Protein AF-A0AAX6BDH7-F1 (afdb_monomer)

Structure (mmCIF, N/CA/C/O backbone):
data_AF-A0AAX6BDH7-F1
#
_entry.id   AF-A0AAX6BDH7-F1
#
loop_
_atom_site.group_PDB
_atom_site.id
_atom_site.type_symbol
_atom_site.label_atom_id
_atom_site.label_alt_id
_atom_site.label_comp_id
_atom_site.label_asym_id
_atom_site.label_entity_id
_atom_site.label_seq_id
_atom_site.pdbx_PDB_ins_code
_atom_site.Cartn_x
_atom_site.Cartn_y
_atom_site.Cartn_z
_atom_site.occupancy
_atom_site.B_iso_or_equiv
_atom_site.auth_seq_id
_atom_site.auth_comp_id
_atom_site.auth_asym_id
_atom_site.auth_atom_id
_atom_site.pdbx_PDB_model_num
ATOM 1 N N . MET A 1 1 ? 6.525 -11.405 16.607 1.00 45.69 1 MET A N 1
ATOM 2 C CA . MET A 1 1 ? 5.546 -10.316 16.817 1.00 45.69 1 MET A CA 1
ATOM 3 C C . MET A 1 1 ? 5.899 -9.160 15.885 1.00 45.69 1 MET A C 1
ATOM 5 O O . MET A 1 1 ? 6.668 -8.299 16.277 1.00 45.69 1 MET A O 1
ATOM 9 N N . ILE A 1 2 ? 5.438 -9.183 14.630 1.00 53.53 2 ILE A N 1
ATOM 10 C CA . ILE A 1 2 ? 5.620 -8.071 13.664 1.00 53.53 2 ILE A CA 1
ATOM 11 C C . ILE A 1 2 ? 4.279 -7.342 13.424 1.00 53.53 2 ILE A C 1
ATOM 13 O O . ILE A 1 2 ? 4.255 -6.188 13.011 1.00 53.53 2 ILE A O 1
ATOM 17 N N . GLU A 1 3 ? 3.151 -7.980 13.753 1.00 56.12 3 GLU A N 1
ATOM 18 C CA . GLU A 1 3 ? 1.821 -7.515 13.344 1.00 56.12 3 GLU A CA 1
ATOM 19 C C . GLU A 1 3 ? 1.293 -6.271 14.076 1.00 56.12 3 GLU A C 1
ATOM 21 O O . GLU A 1 3 ? 0.546 -5.502 13.476 1.00 56.12 3 GLU A O 1
ATOM 26 N N . GLU A 1 4 ? 1.672 -6.023 15.334 1.00 56.91 4 GLU A N 1
ATOM 27 C CA . GLU A 1 4 ? 1.017 -4.981 16.149 1.00 56.91 4 GLU A CA 1
ATOM 28 C C . GLU A 1 4 ? 1.428 -3.536 15.813 1.00 56.91 4 GLU A C 1
ATOM 30 O O . GLU A 1 4 ? 0.828 -2.595 16.330 1.00 56.91 4 GLU A O 1
ATOM 35 N N . ASN A 1 5 ? 2.410 -3.317 14.928 1.00 80.62 5 ASN A N 1
ATOM 36 C CA . ASN A 1 5 ? 2.904 -1.964 14.637 1.00 80.62 5 ASN A CA 1
ATOM 37 C C . ASN A 1 5 ? 2.629 -1.460 13.210 1.00 80.62 5 ASN A C 1
ATOM 39 O O . ASN A 1 5 ? 2.855 -0.284 12.940 1.00 80.62 5 ASN A O 1
ATOM 43 N N . LEU A 1 6 ? 2.110 -2.302 12.309 1.00 91.44 6 LEU A N 1
ATOM 44 C CA . LEU A 1 6 ? 1.918 -1.930 10.898 1.00 91.44 6 LEU A CA 1
ATOM 45 C C . LEU A 1 6 ? 0.879 -0.817 10.720 1.00 91.44 6 LEU A C 1
ATOM 47 O O . 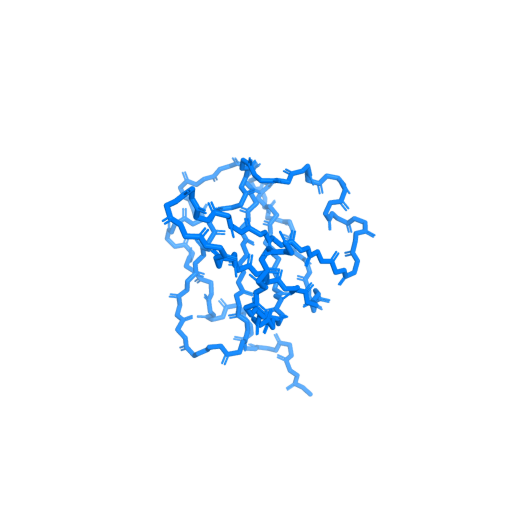LEU A 1 6 ? 1.081 0.122 9.959 1.00 91.44 6 LEU A O 1
ATOM 51 N N . PHE A 1 7 ? -0.210 -0.871 11.485 1.00 92.88 7 PHE A N 1
ATOM 52 C CA . PHE A 1 7 ? -1.295 0.109 11.409 1.00 92.88 7 PHE A CA 1
ATOM 53 C C . PHE A 1 7 ? -0.887 1.528 11.828 1.00 92.88 7 PHE A C 1
ATOM 55 O O . PHE A 1 7 ? -1.584 2.483 11.490 1.00 92.88 7 PHE A O 1
ATOM 62 N N . LYS A 1 8 ? 0.245 1.695 12.528 1.00 94.00 8 LYS A N 1
ATOM 63 C CA . LYS A 1 8 ? 0.783 3.026 12.848 1.00 94.00 8 LYS A CA 1
ATOM 64 C C . LYS A 1 8 ? 1.424 3.711 11.647 1.00 94.00 8 LYS A C 1
ATOM 66 O O . LYS A 1 8 ? 1.623 4.914 11.706 1.00 94.00 8 LYS A O 1
ATOM 71 N N . LEU A 1 9 ? 1.740 2.967 10.588 1.00 94.69 9 LEU A N 1
ATOM 72 C CA . LEU A 1 9 ? 2.296 3.506 9.347 1.00 94.69 9 LEU A CA 1
ATOM 73 C C . LEU A 1 9 ? 1.209 4.023 8.398 1.00 94.69 9 LEU A C 1
ATOM 75 O O . LEU A 1 9 ? 1.531 4.607 7.374 1.00 94.69 9 LEU A O 1
ATOM 79 N N . VAL A 1 10 ? -0.069 3.805 8.709 1.00 95.38 10 VAL A N 1
ATOM 80 C CA . VAL A 1 10 ? -1.183 4.161 7.825 1.00 95.38 10 VAL A CA 1
ATOM 81 C C . VAL A 1 10 ? -1.599 5.610 8.058 1.00 95.38 10 VAL A C 1
ATOM 83 O O . VAL A 1 10 ? -1.900 6.002 9.188 1.00 95.38 10 VAL A O 1
ATOM 86 N N . ASP A 1 11 ? -1.676 6.397 6.985 1.00 96.19 11 ASP A N 1
ATOM 87 C CA . ASP A 1 11 ? -2.325 7.709 7.015 1.00 96.19 11 ASP A CA 1
ATOM 88 C C . ASP A 1 11 ? -3.854 7.544 7.033 1.00 96.19 11 ASP A C 1
ATOM 90 O O . ASP A 1 11 ? -4.549 7.578 6.014 1.00 96.19 11 ASP A O 1
ATOM 94 N N . TRP A 1 12 ? -4.399 7.373 8.236 1.00 95.12 12 TRP A N 1
ATOM 95 C CA . TRP A 1 12 ? -5.839 7.234 8.442 1.00 95.12 12 TRP A CA 1
ATOM 96 C C . TRP A 1 12 ? -6.635 8.470 8.029 1.00 95.12 12 TRP A C 1
ATOM 98 O O . TRP A 1 12 ? -7.805 8.346 7.666 1.00 95.12 12 TRP A O 1
ATOM 108 N N . PHE A 1 13 ? -6.033 9.662 8.067 1.00 94.19 13 PHE A N 1
ATOM 109 C CA . PHE A 1 13 ? -6.721 10.876 7.647 1.00 94.19 13 PHE A CA 1
ATOM 110 C C . PHE A 1 13 ? -6.984 10.839 6.140 1.00 94.19 13 PHE A C 1
ATOM 112 O O . PHE A 1 13 ? -8.114 11.099 5.719 1.00 94.19 13 PHE A O 1
ATOM 119 N N . GLN A 1 14 ? -5.991 10.437 5.341 1.00 92.19 14 GLN A N 1
ATOM 120 C CA . GLN A 1 14 ? -6.157 10.232 3.903 1.00 92.19 14 GLN A CA 1
ATOM 121 C C . GLN A 1 14 ? -7.210 9.154 3.603 1.00 92.19 14 GLN A C 1
ATOM 123 O O . GLN A 1 14 ? -8.154 9.422 2.857 1.00 92.19 14 GLN A O 1
ATOM 128 N N . LEU A 1 15 ? -7.099 7.972 4.220 1.00 93.81 15 LEU A N 1
ATOM 129 C CA . LEU A 1 15 ? -8.018 6.850 3.969 1.00 93.81 15 LEU A CA 1
ATOM 130 C C . LEU A 1 15 ? -9.456 7.149 4.398 1.00 93.81 15 LEU A C 1
ATOM 132 O O . LEU A 1 15 ? -10.409 6.763 3.727 1.00 93.81 15 LEU A O 1
ATOM 136 N N . SER A 1 16 ? -9.644 7.895 5.489 1.00 94.25 16 SER A N 1
ATOM 137 C CA . SER A 1 16 ? -10.986 8.265 5.953 1.00 94.25 16 SER A CA 1
ATOM 138 C C . SER A 1 16 ? -11.769 9.088 4.924 1.00 94.25 16 SER A C 1
ATOM 140 O O . SER A 1 16 ? -13.000 9.140 4.989 1.00 94.25 16 SER A O 1
ATOM 142 N N . ARG A 1 17 ? -11.079 9.715 3.965 1.00 94.50 17 ARG A N 1
ATOM 143 C CA . ARG A 1 17 ? -11.657 10.562 2.916 1.00 94.50 17 ARG A CA 1
ATOM 144 C C . ARG A 1 17 ? -11.812 9.844 1.576 1.00 94.50 17 ARG A C 1
ATOM 146 O O . ARG A 1 17 ? -12.281 10.471 0.629 1.00 94.50 17 ARG A O 1
ATOM 153 N N . SER A 1 18 ? -11.446 8.568 1.493 1.00 94.56 18 SER A N 1
ATOM 154 C CA . SER A 1 18 ? -11.571 7.751 0.290 1.00 94.56 18 SER A CA 1
ATOM 155 C C . SER A 1 18 ? -12.559 6.600 0.473 1.00 94.56 18 SER A C 1
ATOM 157 O O . SER A 1 18 ? -12.981 6.261 1.582 1.00 94.56 18 SER A O 1
ATOM 159 N N . SER A 1 19 ? -12.971 6.023 -0.652 1.00 95.94 19 SER A N 1
ATOM 160 C CA . SER A 1 19 ? -13.821 4.838 -0.709 1.00 95.94 19 SER A CA 1
ATOM 161 C C . SER A 1 19 ? -13.419 3.998 -1.907 1.00 95.94 19 SER A C 1
ATOM 163 O O . SER A 1 19 ? -13.153 4.552 -2.976 1.00 95.94 19 SER A O 1
ATOM 165 N N . ASN A 1 20 ? -13.447 2.678 -1.755 1.00 95.75 20 ASN A N 1
ATOM 166 C CA . ASN A 1 20 ? -13.102 1.722 -2.801 1.00 95.75 20 ASN A CA 1
ATOM 167 C C . ASN A 1 20 ? -11.699 1.880 -3.427 1.00 95.75 20 ASN A C 1
ATOM 169 O O . ASN A 1 20 ? -11.469 1.303 -4.490 1.00 95.75 20 ASN A O 1
ATOM 173 N N . GLY A 1 21 ? -10.758 2.570 -2.780 1.00 96.50 21 GLY A N 1
ATOM 174 C CA . GLY A 1 21 ? -9.392 2.739 -3.280 1.00 96.50 21 GLY A CA 1
ATOM 175 C C . GLY A 1 21 ? -8.477 1.535 -3.035 1.00 96.50 21 GLY A C 1
ATOM 176 O O . GLY A 1 21 ? -8.861 0.553 -2.394 1.00 96.50 21 GLY A O 1
ATOM 177 N N . ILE A 1 22 ? -7.250 1.631 -3.543 1.00 98.06 22 ILE A N 1
ATOM 178 C CA . ILE A 1 22 ? -6.134 0.727 -3.252 1.00 98.06 22 ILE A CA 1
ATOM 179 C C . ILE A 1 22 ? -4.994 1.578 -2.700 1.00 98.06 22 ILE A C 1
ATOM 181 O O . ILE A 1 22 ? -4.525 2.492 -3.376 1.00 98.06 22 ILE A O 1
ATOM 185 N N . TYR A 1 23 ? -4.536 1.268 -1.491 1.00 97.81 23 TYR A N 1
ATOM 186 C CA . TYR A 1 23 ? -3.475 1.999 -0.810 1.00 97.81 23 TYR A CA 1
ATOM 187 C C . TYR A 1 23 ? -2.353 1.055 -0.408 1.00 97.81 23 TYR A C 1
ATOM 189 O O . TYR A 1 23 ? -2.585 0.065 0.283 1.00 97.81 23 TYR A O 1
ATOM 197 N N . VAL A 1 24 ? -1.131 1.378 -0.825 1.00 97.56 24 VAL A N 1
ATOM 198 C CA . VAL A 1 24 ? 0.070 0.614 -0.478 1.00 97.56 24 VAL A CA 1
ATOM 199 C C . VAL A 1 24 ? 0.823 1.322 0.644 1.00 97.56 24 VAL A C 1
ATOM 201 O O . VAL A 1 24 ? 1.114 2.521 0.569 1.00 97.56 24 VAL A O 1
ATOM 204 N N . ILE A 1 25 ? 1.142 0.552 1.679 1.00 97.56 25 ILE A N 1
ATOM 205 C CA . ILE A 1 25 ? 1.939 0.932 2.838 1.00 97.56 25 ILE A CA 1
ATOM 206 C C . ILE A 1 25 ? 3.262 0.182 2.732 1.00 97.56 25 ILE A C 1
ATOM 208 O O . ILE A 1 25 ? 3.303 -1.038 2.901 1.00 97.56 25 ILE A O 1
ATOM 212 N N . ASP A 1 26 ? 4.344 0.899 2.451 1.00 96.25 26 ASP A N 1
ATOM 213 C CA . ASP A 1 26 ? 5.683 0.333 2.583 1.00 96.25 26 ASP A CA 1
ATOM 214 C C . ASP A 1 26 ? 6.017 0.192 4.079 1.00 96.25 26 ASP A C 1
ATOM 216 O O . ASP A 1 26 ? 5.913 1.151 4.846 1.00 96.25 26 ASP A O 1
ATOM 220 N N . ILE A 1 27 ? 6.349 -1.034 4.492 1.00 95.62 27 ILE A N 1
ATOM 221 C CA . ILE A 1 27 ? 6.617 -1.396 5.893 1.00 95.62 27 ILE A CA 1
ATOM 222 C C . ILE A 1 27 ? 8.098 -1.324 6.279 1.00 95.62 27 ILE A C 1
ATOM 224 O O . ILE A 1 27 ? 8.455 -1.622 7.417 1.00 95.62 27 ILE A O 1
ATOM 228 N N . THR A 1 28 ? 8.968 -1.005 5.324 1.00 94.31 28 THR A N 1
ATOM 229 C CA . THR A 1 28 ? 10.414 -0.849 5.532 1.00 94.31 28 THR A CA 1
ATOM 230 C C . THR A 1 28 ? 10.774 0.560 6.004 1.00 94.31 28 THR A C 1
ATOM 232 O O . THR A 1 28 ? 11.865 0.785 6.526 1.00 94.31 28 THR A O 1
ATOM 235 N N . THR A 1 29 ? 9.835 1.499 5.885 1.00 90.44 29 THR A N 1
ATOM 236 C CA . THR A 1 29 ? 9.928 2.854 6.426 1.00 90.44 29 THR A CA 1
ATOM 237 C C . THR A 1 29 ? 9.315 2.965 7.827 1.00 90.44 29 THR A C 1
ATOM 239 O O . THR A 1 29 ? 8.491 2.156 8.245 1.00 90.44 29 THR A O 1
ATOM 242 N N . ASN A 1 30 ? 9.699 4.019 8.550 1.00 89.44 30 ASN A N 1
ATOM 243 C CA . ASN A 1 30 ? 9.147 4.386 9.858 1.00 89.44 30 ASN A CA 1
ATOM 244 C C . ASN A 1 30 ? 8.174 5.577 9.777 1.00 89.44 30 ASN A C 1
ATOM 246 O O . ASN A 1 30 ? 7.863 6.198 10.795 1.00 89.44 30 ASN A O 1
ATOM 250 N N . HIS A 1 31 ? 7.731 5.938 8.571 1.00 92.62 31 HIS A N 1
ATOM 251 C CA . HIS A 1 31 ? 6.870 7.092 8.333 1.00 92.62 31 HIS A CA 1
ATOM 252 C C . HIS A 1 31 ? 5.416 6.683 8.095 1.00 92.62 31 HIS A C 1
ATOM 254 O O . HIS A 1 31 ? 5.133 5.666 7.467 1.00 92.62 31 HIS A O 1
ATOM 260 N N . VAL A 1 32 ? 4.500 7.524 8.580 1.00 95.31 32 VAL A N 1
ATOM 261 C CA . VAL A 1 32 ? 3.076 7.449 8.243 1.00 95.31 32 VAL A CA 1
ATOM 262 C C . VAL A 1 32 ? 2.906 7.814 6.771 1.00 95.31 32 VAL A C 1
ATOM 264 O O . VAL A 1 32 ? 3.376 8.868 6.345 1.00 95.31 32 VAL A O 1
ATOM 267 N N . GLN A 1 33 ? 2.250 6.953 6.000 1.00 95.12 33 GLN A N 1
ATOM 268 C CA . GLN A 1 33 ? 2.032 7.129 4.569 1.00 95.12 33 GLN A CA 1
ATOM 269 C C . GLN A 1 33 ? 0.843 6.304 4.075 1.00 95.12 33 GLN A C 1
ATOM 271 O O . GLN A 1 33 ? 0.431 5.335 4.709 1.00 95.12 33 GLN A O 1
ATOM 276 N N . SER A 1 34 ? 0.300 6.650 2.909 1.00 95.81 34 SER A N 1
ATOM 277 C CA . SER A 1 34 ? -0.649 5.814 2.167 1.00 95.81 34 SER A CA 1
ATOM 278 C C . SER A 1 34 ? -0.597 6.148 0.680 1.00 95.81 34 SER A C 1
ATOM 280 O O . SER A 1 34 ? -1.188 7.117 0.207 1.00 95.81 34 SER A O 1
ATOM 282 N N . SER A 1 35 ? 0.144 5.344 -0.078 1.00 95.62 35 SER A N 1
ATOM 283 C CA . SER A 1 35 ? 0.340 5.600 -1.505 1.00 95.62 35 SER A CA 1
ATOM 284 C C . SER A 1 35 ? -0.857 5.102 -2.305 1.00 95.62 35 SER A C 1
ATOM 286 O O . SER A 1 35 ? -1.172 3.915 -2.256 1.00 95.62 35 SER A O 1
ATOM 288 N N . ASP A 1 36 ? -1.513 5.994 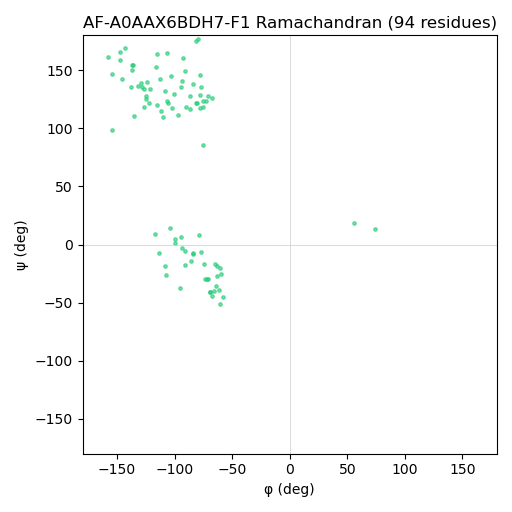-3.046 1.00 96.12 36 ASP A N 1
ATOM 289 C CA . ASP A 1 36 ? -2.688 5.652 -3.853 1.00 96.12 36 ASP A CA 1
ATOM 290 C C . ASP A 1 36 ? -2.291 4.898 -5.129 1.00 96.12 36 ASP A C 1
ATOM 292 O O . ASP A 1 36 ? -1.545 5.392 -5.981 1.00 96.12 36 ASP A O 1
ATOM 296 N N . PHE A 1 37 ? -2.780 3.667 -5.231 1.00 96.19 37 PHE A N 1
ATOM 297 C CA . PHE A 1 37 ? -2.527 2.717 -6.308 1.00 96.19 37 PHE A CA 1
ATOM 298 C C . PHE A 1 37 ? -3.812 2.364 -7.076 1.00 96.19 37 PHE A C 1
ATOM 300 O O . PHE A 1 37 ? -3.793 1.491 -7.944 1.00 96.19 37 PHE A O 1
ATOM 307 N N . SER A 1 38 ? -4.917 3.068 -6.818 1.00 94.31 38 SER A N 1
ATOM 308 C CA . SER A 1 38 ? -6.257 2.750 -7.339 1.00 94.31 38 SER A CA 1
ATOM 309 C C . SER A 1 38 ? -6.345 2.749 -8.868 1.00 94.31 38 SER A C 1
ATOM 311 O O . SER A 1 38 ? -7.186 2.065 -9.438 1.00 94.31 38 SER A O 1
ATOM 313 N N . HIS A 1 39 ? -5.472 3.496 -9.548 1.00 93.88 39 HIS A N 1
ATOM 314 C CA . HIS A 1 39 ? -5.415 3.565 -11.014 1.00 93.88 39 HIS A CA 1
ATOM 315 C C . HIS A 1 39 ? -4.320 2.691 -11.637 1.00 93.88 39 HIS A C 1
ATOM 317 O O . HIS A 1 39 ? -4.082 2.769 -12.840 1.00 93.88 39 HIS A O 1
ATOM 323 N N . ARG A 1 40 ? -3.619 1.895 -10.825 1.00 91.81 40 ARG A N 1
ATOM 324 C CA . ARG A 1 40 ? -2.509 1.044 -11.275 1.00 91.81 40 ARG A CA 1
ATOM 325 C C . ARG A 1 40 ? -2.870 -0.435 -11.297 1.00 91.81 40 ARG A C 1
ATOM 327 O O . ARG A 1 40 ? -2.267 -1.178 -12.062 1.00 91.81 40 ARG A O 1
ATOM 334 N N . PHE A 1 41 ? -3.828 -0.852 -10.473 1.00 93.94 41 PHE A N 1
ATOM 335 C CA . PHE A 1 41 ? -4.149 -2.259 -10.268 1.00 93.94 41 PHE A CA 1
ATOM 336 C C . PHE A 1 41 ? -5.651 -2.503 -10.232 1.00 93.94 41 PHE A C 1
ATOM 338 O O . PHE A 1 41 ? -6.424 -1.662 -9.776 1.00 93.94 41 PHE A O 1
ATOM 345 N N . ASP A 1 42 ? -6.035 -3.700 -10.668 1.00 94.12 42 ASP A N 1
ATOM 346 C CA . ASP A 1 42 ? -7.337 -4.269 -10.353 1.00 94.12 42 ASP A CA 1
ATOM 347 C C . ASP A 1 42 ? -7.337 -4.799 -8.911 1.00 94.12 42 ASP A C 1
ATOM 349 O O . ASP A 1 42 ? -6.378 -5.438 -8.464 1.00 94.12 42 ASP A O 1
ATOM 353 N N . LYS A 1 43 ? -8.409 -4.512 -8.166 1.00 94.69 43 LYS A N 1
ATOM 354 C CA . LYS A 1 43 ? -8.488 -4.842 -6.738 1.00 94.69 43 LYS A CA 1
ATOM 355 C C . LYS A 1 43 ? -8.574 -6.347 -6.497 1.00 94.69 43 LYS A C 1
ATOM 357 O O . LYS A 1 43 ? -7.919 -6.836 -5.581 1.00 94.69 43 LYS A O 1
ATOM 362 N N . GLU A 1 44 ? -9.348 -7.069 -7.303 1.00 94.38 44 GLU A N 1
ATOM 363 C CA . GLU A 1 44 ? -9.537 -8.516 -7.147 1.00 94.38 44 GLU A CA 1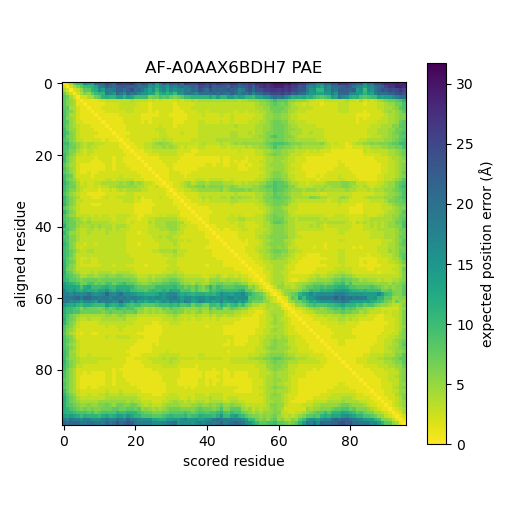
ATOM 364 C C . GLU A 1 44 ? -8.250 -9.270 -7.487 1.00 94.38 44 GLU A C 1
ATOM 366 O O . GLU A 1 44 ? -7.834 -10.165 -6.749 1.00 94.38 44 GLU A O 1
ATOM 371 N N . ALA A 1 45 ? -7.554 -8.841 -8.544 1.00 93.50 45 ALA A N 1
ATOM 372 C CA . ALA A 1 45 ? -6.232 -9.366 -8.868 1.00 93.50 45 ALA A CA 1
ATOM 373 C C . ALA A 1 45 ? -5.244 -9.169 -7.704 1.00 93.50 45 ALA A C 1
ATOM 375 O O . ALA A 1 45 ? -4.541 -10.103 -7.320 1.00 93.50 45 ALA A O 1
ATOM 376 N N . LEU A 1 46 ? -5.223 -7.976 -7.097 1.00 95.38 46 LEU A N 1
ATOM 377 C CA . LEU A 1 46 ? -4.309 -7.674 -5.994 1.00 95.38 46 LEU A CA 1
ATOM 378 C C . LEU A 1 46 ? -4.689 -8.388 -4.684 1.00 95.38 46 LEU A C 1
ATOM 380 O O . LEU A 1 46 ? -3.811 -8.733 -3.894 1.00 95.38 46 LEU A O 1
ATOM 384 N N . LEU A 1 47 ? -5.978 -8.662 -4.452 1.00 95.44 47 LEU A N 1
ATOM 385 C CA . LEU A 1 47 ? -6.439 -9.483 -3.326 1.00 95.44 47 LEU A CA 1
ATOM 386 C C . LEU A 1 47 ? -5.876 -10.909 -3.396 1.00 95.44 47 LEU A C 1
ATOM 388 O O . LEU A 1 47 ? -5.473 -11.450 -2.362 1.00 95.44 47 LEU A O 1
ATOM 392 N N . GLY A 1 48 ? -5.792 -11.485 -4.597 1.00 95.62 48 GLY A N 1
ATOM 393 C CA . GLY A 1 48 ? -5.269 -12.834 -4.835 1.00 95.62 48 GLY A CA 1
ATOM 394 C C . GLY A 1 48 ? -3.746 -12.947 -4.971 1.00 95.62 48 GLY A C 1
ATOM 395 O O . GLY A 1 48 ? -3.240 -14.062 -5.023 1.00 95.62 48 GLY A O 1
ATOM 396 N N . ALA A 1 49 ? -3.015 -11.834 -5.035 1.00 96.81 49 ALA A N 1
ATOM 397 C CA . ALA A 1 49 ? -1.577 -11.832 -5.303 1.00 96.81 49 ALA A CA 1
ATOM 398 C C . ALA A 1 49 ? -0.734 -11.833 -4.019 1.00 96.81 49 ALA A C 1
ATOM 400 O O . ALA A 1 49 ? -1.061 -11.119 -3.076 1.00 96.81 49 ALA A O 1
ATOM 401 N N . ASP A 1 50 ? 0.376 -12.565 -3.982 1.00 98.12 50 ASP A N 1
ATOM 402 C CA . ASP A 1 50 ? 1.341 -12.496 -2.867 1.00 98.12 50 ASP A CA 1
ATOM 403 C C . ASP A 1 50 ? 2.438 -11.447 -3.106 1.00 98.12 50 ASP A C 1
ATOM 405 O O . ASP A 1 50 ? 3.087 -10.974 -2.176 1.00 98.12 50 ASP A O 1
ATOM 409 N N . GLU A 1 51 ? 2.599 -11.022 -4.355 1.00 97.88 51 GLU A N 1
ATOM 410 C CA . GLU A 1 51 ? 3.543 -9.998 -4.778 1.00 97.88 51 GLU A CA 1
ATOM 411 C C . GLU A 1 51 ? 2.980 -9.196 -5.954 1.00 97.88 51 GLU A C 1
ATOM 413 O O . GLU A 1 51 ? 2.090 -9.651 -6.675 1.00 97.88 51 GLU A O 1
ATOM 418 N N . PHE A 1 52 ? 3.499 -7.990 -6.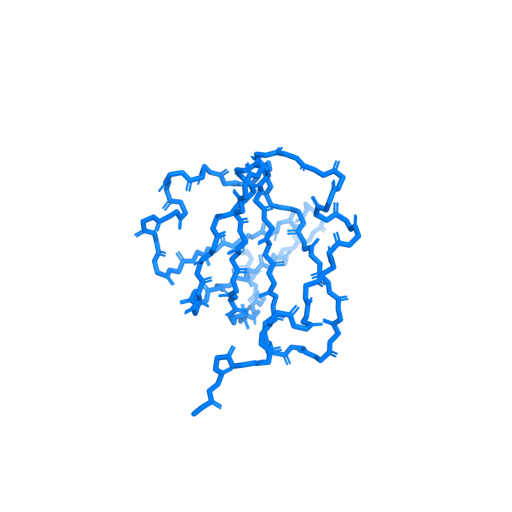165 1.00 97.00 52 PHE A N 1
ATOM 419 C CA . PHE A 1 52 ? 3.212 -7.211 -7.366 1.00 97.00 52 PHE A CA 1
ATOM 420 C C . PHE A 1 52 ? 4.407 -6.357 -7.767 1.00 97.00 52 PHE A C 1
ATOM 422 O O . PHE A 1 52 ? 5.345 -6.145 -7.000 1.00 97.00 52 PHE A O 1
ATOM 429 N N . VAL A 1 53 ? 4.364 -5.845 -8.993 1.00 95.56 53 VAL A N 1
ATOM 430 C CA . VAL A 1 53 ? 5.447 -5.049 -9.561 1.00 95.56 53 VAL A CA 1
ATOM 431 C C . VAL A 1 53 ? 4.887 -3.759 -10.132 1.00 95.56 53 VAL A C 1
ATOM 433 O O . VAL A 1 53 ? 3.848 -3.750 -10.790 1.00 95.56 53 VAL A O 1
ATOM 436 N N . THR A 1 54 ? 5.602 -2.662 -9.912 1.00 93.62 54 THR A N 1
ATOM 437 C CA . THR A 1 54 ? 5.413 -1.424 -10.667 1.00 93.62 54 THR A CA 1
ATOM 438 C C . THR A 1 54 ? 6.665 -1.110 -11.452 1.00 93.62 54 THR A C 1
ATOM 440 O O . THR A 1 54 ? 7.771 -1.475 -11.058 1.00 93.62 54 THR A O 1
ATOM 443 N N . TYR A 1 55 ? 6.495 -0.399 -12.554 1.00 90.94 55 TYR A N 1
ATOM 444 C CA . TYR A 1 55 ? 7.613 0.113 -13.315 1.00 90.94 55 TYR A CA 1
ATOM 445 C C . TYR A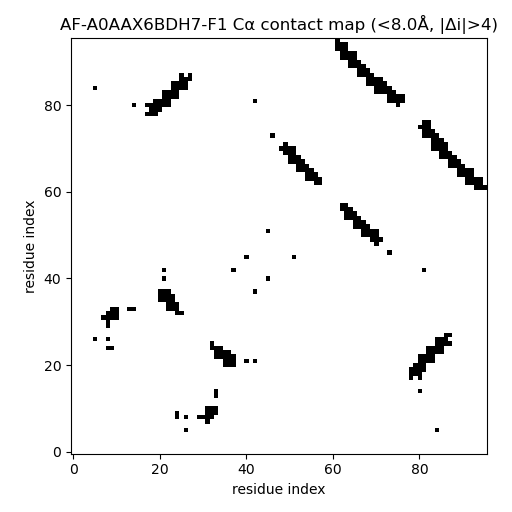 1 55 ? 7.347 1.556 -13.720 1.00 90.94 55 TYR A C 1
ATOM 447 O O . TYR A 1 55 ? 6.199 1.995 -13.837 1.00 90.94 55 TYR A O 1
ATOM 455 N N . SER A 1 56 ? 8.4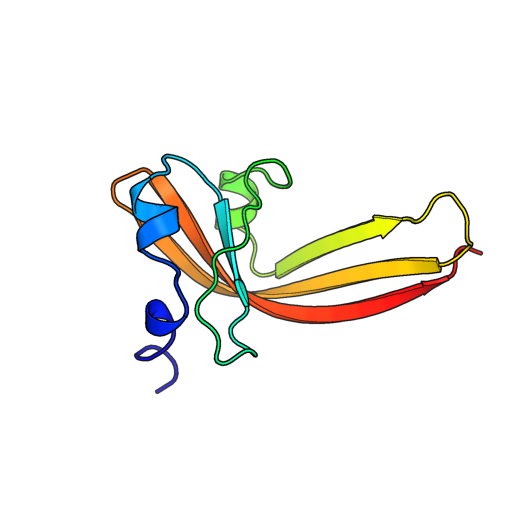21 2.298 -13.942 1.00 87.12 56 SER A N 1
ATOM 456 C CA . SER A 1 56 ? 8.368 3.578 -14.626 1.00 87.12 56 SER A CA 1
ATOM 457 C C . SER A 1 56 ? 9.452 3.609 -15.688 1.00 87.12 56 SER A C 1
ATOM 459 O O . SER A 1 56 ? 10.573 3.148 -15.480 1.00 87.12 56 SER A O 1
ATOM 461 N N . ILE A 1 57 ? 9.092 4.112 -16.860 1.00 82.38 57 ILE A N 1
ATOM 462 C CA . ILE A 1 57 ? 10.012 4.247 -17.976 1.00 82.38 57 ILE A CA 1
ATOM 463 C C . ILE A 1 57 ? 10.167 5.735 -18.233 1.00 82.38 57 ILE A C 1
ATOM 465 O O . ILE A 1 57 ? 9.194 6.417 -18.547 1.00 82.38 57 ILE A O 1
ATOM 469 N N . HIS A 1 58 ? 11.392 6.236 -18.133 1.00 77.62 58 HIS A N 1
ATOM 470 C CA . HIS A 1 58 ? 11.689 7.579 -18.597 1.00 77.62 58 HIS A CA 1
ATOM 471 C C . HIS A 1 58 ? 11.810 7.564 -20.128 1.00 77.62 58 HIS A C 1
ATOM 473 O O . HIS A 1 58 ? 12.517 6.741 -20.714 1.00 77.62 58 HIS A O 1
ATOM 479 N N . GLU A 1 59 ? 11.086 8.461 -20.797 1.00 75.56 59 GLU A N 1
ATOM 480 C CA . GLU A 1 59 ? 11.120 8.576 -22.263 1.00 75.56 59 GLU A CA 1
ATOM 481 C C . GLU A 1 59 ? 12.445 9.168 -22.764 1.00 75.56 59 GLU A C 1
ATOM 483 O O . GLU A 1 59 ? 12.909 8.834 -23.849 1.00 75.56 59 GLU A O 1
ATOM 488 N N . MET A 1 60 ? 13.077 10.016 -21.947 1.00 76.94 60 MET A N 1
ATOM 489 C CA . MET A 1 60 ? 14.247 10.819 -22.325 1.00 76.94 60 MET A CA 1
ATOM 490 C C . MET A 1 60 ? 15.599 10.146 -22.039 1.00 76.94 60 MET A C 1
ATOM 492 O O . MET A 1 60 ? 16.637 10.697 -22.398 1.00 76.94 60 MET A O 1
ATOM 496 N N . ASN A 1 61 ? 15.626 8.981 -21.382 1.00 74.50 61 ASN A N 1
ATOM 497 C CA . ASN A 1 61 ? 16.855 8.217 -21.166 1.00 74.50 61 ASN A CA 1
ATOM 498 C C . ASN A 1 61 ? 16.599 6.698 -21.265 1.00 74.50 61 ASN A C 1
ATOM 500 O O . ASN A 1 61 ? 15.460 6.228 -21.344 1.00 74.50 61 ASN A O 1
ATOM 504 N N . ARG A 1 62 ? 17.680 5.912 -21.313 1.00 78.56 62 ARG A N 1
ATOM 505 C CA . ARG A 1 62 ? 17.604 4.442 -21.373 1.00 78.56 62 ARG A CA 1
ATOM 506 C C . ARG A 1 62 ? 17.326 3.809 -20.006 1.00 78.56 62 ARG A C 1
ATOM 508 O O . ARG A 1 62 ? 17.373 2.595 -19.903 1.00 78.56 62 ARG A O 1
ATOM 515 N N . ILE A 1 63 ? 17.030 4.597 -18.971 1.00 81.62 63 ILE A N 1
ATOM 516 C CA . ILE A 1 63 ? 16.905 4.114 -17.595 1.00 81.62 63 ILE A CA 1
ATOM 517 C C . ILE A 1 63 ? 15.424 4.066 -17.213 1.00 81.62 63 ILE A C 1
ATOM 519 O O . ILE A 1 63 ? 14.704 5.063 -17.266 1.00 81.62 63 ILE A O 1
ATOM 523 N N . GLY A 1 64 ? 14.960 2.886 -16.830 1.00 87.31 64 GLY A N 1
ATOM 524 C CA . GLY A 1 64 ? 13.694 2.672 -16.145 1.00 87.31 64 GLY A CA 1
ATOM 525 C C . GLY A 1 64 ? 13.916 2.344 -14.673 1.00 87.31 64 GLY A C 1
ATOM 526 O O . GLY A 1 64 ? 15.016 1.989 -14.244 1.00 87.31 64 GLY A O 1
ATOM 527 N N . SER A 1 65 ? 12.844 2.436 -13.898 1.00 89.75 65 SER A N 1
ATOM 528 C CA . SER A 1 65 ? 12.784 1.857 -12.564 1.00 89.75 65 SER A CA 1
ATOM 529 C C . SER A 1 65 ? 11.787 0.716 -12.521 1.00 89.75 65 SER A C 1
ATOM 531 O O . SER A 1 65 ? 10.718 0.775 -13.132 1.00 89.75 65 SER A O 1
ATOM 533 N N . LEU A 1 66 ? 12.143 -0.309 -11.763 1.00 92.81 66 LEU A N 1
ATOM 534 C CA . LEU A 1 66 ? 11.292 -1.424 -11.406 1.00 92.81 66 LEU A CA 1
ATOM 535 C C . LEU A 1 66 ? 11.218 -1.466 -9.882 1.00 92.81 66 LEU A C 1
ATOM 537 O O . LEU A 1 66 ? 12.233 -1.342 -9.198 1.00 92.81 66 LEU A O 1
ATOM 541 N N . SER A 1 67 ? 10.020 -1.622 -9.344 1.00 94.62 67 SER A N 1
ATOM 542 C CA . SER A 1 67 ? 9.824 -1.859 -7.919 1.00 94.62 67 SER A CA 1
ATOM 543 C C . SER A 1 67 ? 8.979 -3.103 -7.746 1.00 94.62 67 SER A C 1
ATOM 545 O O . SER A 1 67 ? 7.847 -3.144 -8.232 1.00 94.62 67 SER A O 1
ATOM 547 N N . THR A 1 68 ? 9.541 -4.110 -7.093 1.00 96.88 68 THR A N 1
ATOM 548 C CA . THR A 1 68 ? 8.828 -5.313 -6.665 1.00 96.88 68 THR A CA 1
ATOM 549 C C . THR A 1 68 ? 8.303 -5.082 -5.252 1.00 96.88 68 THR A C 1
ATOM 551 O O . THR A 1 68 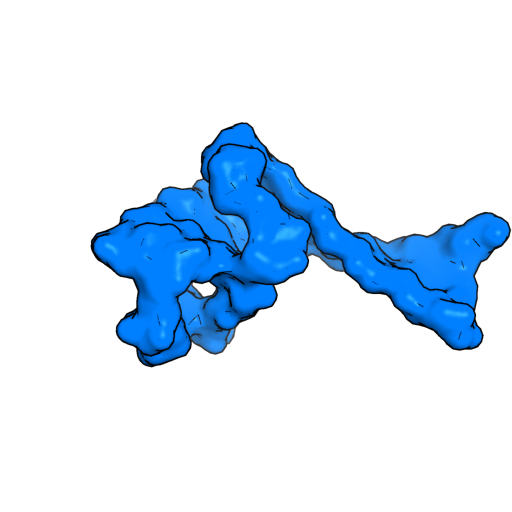? 8.870 -4.303 -4.488 1.00 96.88 68 THR A O 1
ATOM 554 N N . TYR A 1 69 ? 7.180 -5.702 -4.917 1.00 97.75 69 TYR A N 1
ATOM 555 C CA . TYR A 1 69 ? 6.521 -5.543 -3.628 1.00 97.75 69 TYR A CA 1
ATOM 556 C C . TYR A 1 69 ? 6.095 -6.915 -3.117 1.00 97.75 69 TYR A C 1
ATOM 558 O O . TYR A 1 69 ? 5.159 -7.504 -3.653 1.00 97.75 69 TYR A O 1
ATOM 566 N N . GLU A 1 70 ? 6.749 -7.400 -2.063 1.00 98.00 70 GLU A N 1
ATOM 567 C CA . GLU A 1 70 ? 6.316 -8.587 -1.313 1.00 98.00 70 GLU A CA 1
ATOM 568 C C . GLU A 1 70 ? 5.153 -8.184 -0.397 1.00 98.00 70 GLU A C 1
ATOM 570 O O . GLU A 1 70 ? 5.329 -7.335 0.485 1.00 98.00 70 GLU A O 1
ATOM 575 N N . ILE A 1 71 ? 3.961 -8.761 -0.582 1.00 97.50 71 ILE A N 1
ATOM 576 C CA . ILE A 1 71 ? 2.801 -8.433 0.250 1.00 97.50 71 ILE A CA 1
ATOM 577 C C . ILE A 1 71 ? 2.880 -9.195 1.569 1.00 97.50 71 ILE A C 1
ATOM 579 O O . ILE A 1 71 ? 2.865 -10.419 1.622 1.00 97.50 71 ILE A O 1
ATOM 583 N N . VAL A 1 72 ? 2.880 -8.443 2.664 1.00 96.38 72 VAL A N 1
ATOM 584 C CA . VAL A 1 72 ? 2.917 -8.986 4.025 1.00 96.38 72 VAL A CA 1
ATOM 585 C C . VAL A 1 72 ? 1.519 -9.105 4.615 1.00 96.38 72 VAL A C 1
ATOM 587 O O . VAL A 1 72 ? 1.231 -10.046 5.353 1.00 96.38 72 VAL A O 1
ATOM 590 N N . LYS A 1 73 ? 0.638 -8.141 4.329 1.00 95.69 73 LYS A N 1
ATOM 591 C CA . LYS A 1 73 ? -0.732 -8.137 4.851 1.00 95.69 73 LYS A CA 1
ATOM 592 C C . LYS A 1 73 ? -1.667 -7.357 3.942 1.00 95.69 73 LYS A C 1
ATOM 594 O O . LYS A 1 73 ? -1.286 -6.339 3.372 1.00 95.69 73 LYS A O 1
ATOM 599 N N . LYS A 1 74 ? -2.919 -7.803 3.877 1.00 96.56 74 LYS A N 1
ATOM 600 C CA . LYS A 1 74 ? -4.019 -7.103 3.211 1.00 96.56 74 LYS A CA 1
ATOM 601 C C . LYS A 1 74 ? -5.145 -6.884 4.208 1.00 96.56 74 LYS A C 1
ATOM 603 O O . LYS A 1 74 ? -5.433 -7.764 5.019 1.00 96.56 74 LYS A O 1
ATOM 608 N N . VAL A 1 75 ? -5.771 -5.719 4.152 1.00 96.06 75 VAL A N 1
ATOM 609 C CA . VAL A 1 75 ? -6.960 -5.385 4.941 1.00 96.06 75 VAL A CA 1
ATOM 610 C C . VAL A 1 75 ? -7.927 -4.646 4.034 1.00 96.06 75 VAL A C 1
ATOM 612 O O . VAL A 1 75 ? -7.511 -3.756 3.300 1.00 96.06 75 VAL A O 1
ATOM 615 N N . VAL A 1 76 ? -9.206 -5.002 4.086 1.00 96.81 76 VAL A N 1
ATOM 616 C CA . VAL A 1 76 ? -10.269 -4.221 3.451 1.00 96.81 76 VAL A CA 1
ATOM 617 C C . VAL A 1 76 ? -11.042 -3.518 4.557 1.00 96.81 76 VAL A C 1
ATOM 619 O O . VAL A 1 76 ? -11.492 -4.177 5.496 1.00 96.81 76 VAL A O 1
ATOM 622 N N . ASP A 1 77 ? -11.135 -2.192 4.486 1.00 94.75 77 ASP A N 1
ATOM 623 C CA . ASP A 1 77 ? -11.899 -1.412 5.460 1.00 94.75 77 ASP A CA 1
ATOM 624 C C . ASP A 1 77 ? -13.407 -1.408 5.146 1.00 94.75 77 ASP A C 1
ATOM 626 O O . ASP A 1 77 ? -13.870 -1.908 4.119 1.00 94.75 77 ASP A O 1
ATOM 630 N N . GLU A 1 78 ? -14.196 -0.812 6.038 1.00 95.38 78 GLU A N 1
ATOM 631 C CA . GLU A 1 78 ? -15.653 -0.689 5.888 1.00 95.38 78 GLU A CA 1
ATOM 632 C C . GLU A 1 78 ? -16.095 0.147 4.671 1.00 95.38 78 GLU A C 1
ATOM 634 O O . GLU A 1 78 ? -17.239 0.038 4.231 1.00 95.38 78 GLU A O 1
ATOM 639 N N . LYS A 1 79 ? -15.201 0.968 4.106 1.00 96.25 79 LYS A N 1
ATOM 640 C CA . LYS A 1 79 ? -15.438 1.780 2.901 1.00 96.25 79 LYS A CA 1
ATOM 641 C C . LYS A 1 79 ? -14.966 1.075 1.628 1.00 96.25 79 LYS A C 1
ATOM 643 O O . LYS A 1 79 ? -14.979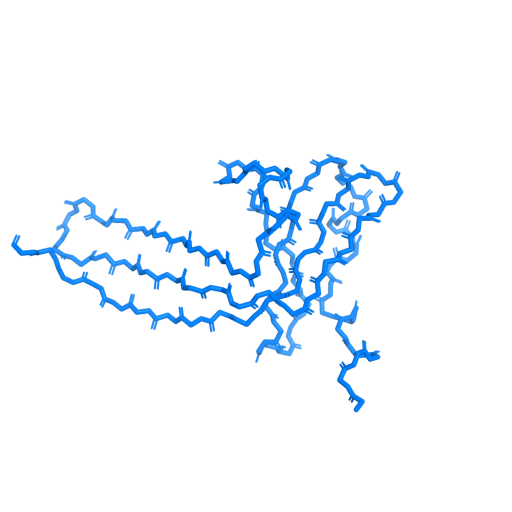 1.679 0.550 1.00 96.25 79 LYS A O 1
ATOM 648 N N . GLY A 1 80 ? -14.538 -0.182 1.743 1.00 96.38 80 GLY A N 1
ATOM 649 C CA . GLY A 1 80 ? -14.042 -0.996 0.643 1.00 96.38 80 GLY A CA 1
ATOM 650 C C . GLY A 1 80 ? -12.642 -0.606 0.167 1.00 96.38 80 GLY A C 1
ATOM 651 O O . GLY A 1 80 ? -12.240 -1.031 -0.920 1.00 96.38 80 GLY A O 1
ATOM 652 N N . ASN A 1 81 ? -11.894 0.207 0.915 1.00 97.44 81 ASN A N 1
ATOM 653 C CA . ASN A 1 81 ? -10.502 0.494 0.589 1.00 97.44 81 ASN A CA 1
ATOM 654 C C . ASN A 1 81 ? -9.653 -0.749 0.866 1.00 97.44 81 ASN A C 1
ATOM 656 O O . ASN A 1 81 ? -9.687 -1.296 1.967 1.00 97.44 81 ASN A O 1
ATOM 660 N N . LEU A 1 82 ? -8.873 -1.175 -0.126 1.00 97.88 82 LEU A N 1
ATOM 661 C CA . LEU A 1 82 ? -7.866 -2.215 0.040 1.00 97.88 82 LEU A CA 1
ATOM 662 C C . LEU A 1 82 ? -6.565 -1.571 0.524 1.00 97.88 82 LEU A C 1
ATOM 664 O O . LEU A 1 82 ? -5.952 -0.785 -0.192 1.00 97.88 82 LEU A O 1
ATOM 668 N N . ILE A 1 83 ? -6.139 -1.933 1.726 1.00 97.75 83 ILE A N 1
ATOM 669 C CA . ILE A 1 83 ? -4.881 -1.518 2.340 1.00 97.75 83 ILE A CA 1
ATOM 670 C C . ILE A 1 83 ? -3.900 -2.681 2.222 1.00 97.75 83 ILE A C 1
ATOM 672 O O . ILE A 1 83 ? -4.129 -3.757 2.779 1.00 97.75 83 ILE A O 1
ATOM 676 N N . VAL A 1 84 ? -2.807 -2.464 1.498 1.00 97.94 84 VAL A N 1
ATOM 677 C CA . VAL A 1 84 ? -1.764 -3.457 1.242 1.00 97.94 84 VAL A CA 1
ATOM 678 C C . VAL A 1 84 ? -0.495 -3.040 1.963 1.00 97.94 84 VAL A C 1
ATOM 680 O O . VAL A 1 84 ? 0.111 -2.027 1.635 1.00 97.94 84 VAL A O 1
ATOM 683 N N . PHE A 1 85 ? -0.072 -3.835 2.934 1.00 97.25 85 PHE A N 1
ATOM 684 C CA . PHE A 1 85 ? 1.215 -3.690 3.599 1.00 97.25 85 PHE A CA 1
ATOM 685 C C . PHE A 1 85 ? 2.239 -4.526 2.845 1.00 97.25 85 PHE A C 1
ATOM 687 O O . PHE A 1 85 ? 2.080 -5.747 2.762 1.00 97.25 85 PHE A O 1
ATOM 694 N N . ALA A 1 86 ? 3.273 -3.890 2.303 1.00 97.38 86 ALA A N 1
ATOM 695 C CA . ALA A 1 86 ? 4.257 -4.558 1.463 1.00 97.38 86 ALA A CA 1
ATOM 696 C C . ALA A 1 86 ? 5.691 -4.126 1.778 1.00 97.38 86 ALA A C 1
ATOM 698 O O . ALA A 1 86 ? 5.926 -3.022 2.270 1.00 97.38 86 ALA A O 1
ATOM 699 N N . LYS A 1 87 ? 6.654 -4.999 1.475 1.00 97.19 87 LYS A N 1
ATOM 700 C CA . LYS A 1 87 ? 8.079 -4.660 1.454 1.00 97.19 87 LYS A CA 1
ATOM 701 C C . LYS A 1 87 ? 8.490 -4.360 0.012 1.00 97.19 87 LYS A C 1
ATOM 703 O O . LYS A 1 87 ? 8.468 -5.285 -0.800 1.00 97.19 87 LYS A O 1
ATOM 708 N N . PRO A 1 88 ? 8.821 -3.108 -0.330 1.00 96.19 88 PRO A N 1
ATOM 709 C CA . PRO A 1 88 ? 9.333 -2.792 -1.649 1.00 96.19 88 PRO A CA 1
ATOM 710 C C . PRO A 1 88 ? 10.809 -3.178 -1.788 1.00 96.19 88 PRO A C 1
ATOM 712 O O . PRO A 1 88 ? 11.599 -2.995 -0.863 1.00 96.19 88 PRO A O 1
ATOM 715 N N . GLU A 1 89 ? 11.194 -3.602 -2.984 1.00 96.06 89 GLU A N 1
ATOM 716 C CA . GLU A 1 89 ? 12.582 -3.675 -3.434 1.00 96.06 89 GLU A CA 1
ATOM 717 C C . GLU A 1 89 ? 12.715 -2.912 -4.757 1.00 96.06 89 GLU A C 1
ATOM 719 O O . GLU A 1 89 ? 11.867 -3.010 -5.648 1.00 96.06 89 GLU A O 1
ATOM 724 N N . PHE A 1 90 ? 13.747 -2.074 -4.866 1.00 92.69 90 PHE A N 1
ATOM 725 C CA . PHE A 1 90 ? 13.941 -1.179 -6.003 1.00 92.69 90 PHE A CA 1
ATOM 726 C C . PHE A 1 90 ? 15.105 -1.637 -6.874 1.00 92.69 90 PHE A C 1
ATOM 728 O O . PHE A 1 90 ? 16.220 -1.834 -6.392 1.00 92.69 90 PHE A O 1
ATOM 735 N N . HIS A 1 91 ? 14.862 -1.688 -8.180 1.00 90.00 91 HIS A N 1
ATOM 736 C CA . HIS A 1 91 ? 15.855 -2.024 -9.187 1.00 90.00 91 HIS A CA 1
ATOM 737 C C . HIS A 1 91 ? 15.876 -0.955 -10.285 1.00 90.00 91 HIS A C 1
ATOM 739 O O . HIS A 1 91 ? 14.832 -0.527 -10.784 1.00 90.00 91 HIS A O 1
ATOM 745 N N . GLN A 1 92 ? 17.073 -0.535 -10.695 1.00 86.50 92 GLN A N 1
ATOM 746 C CA . GLN A 1 92 ? 17.243 0.210 -11.944 1.00 86.50 92 GLN A CA 1
ATOM 747 C C . GLN A 1 92 ? 17.345 -0.777 -13.099 1.00 86.50 92 GLN A C 1
ATOM 749 O O . GLN A 1 92 ? 18.024 -1.797 -12.986 1.00 86.50 92 GLN A O 1
ATOM 754 N N . VAL A 1 93 ? 16.680 -0.462 -14.206 1.00 84.38 93 VAL A N 1
ATOM 755 C CA . VAL A 1 93 ? 16.689 -1.296 -15.408 1.00 84.38 93 VAL A CA 1
ATOM 756 C C . VAL A 1 93 ? 17.148 -0.441 -16.580 1.00 84.38 93 VAL A C 1
ATOM 758 O O . VAL A 1 93 ? 16.600 0.636 -16.811 1.00 84.38 93 VAL A O 1
ATOM 761 N N . GLU A 1 94 ? 18.154 -0.902 -17.315 1.00 81.38 94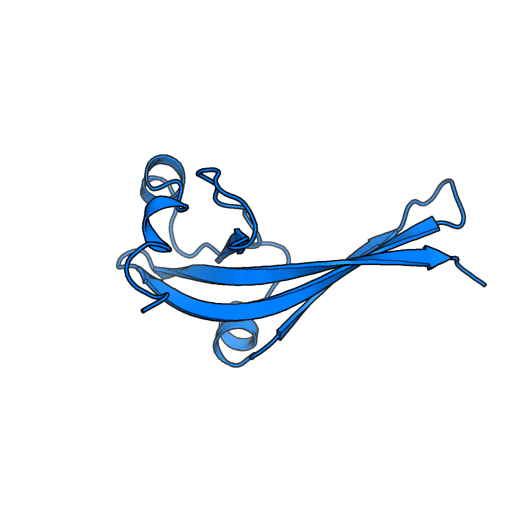 GLU A N 1
ATOM 762 C CA . GLU A 1 94 ? 18.615 -0.252 -18.542 1.00 81.38 94 GLU A CA 1
ATOM 763 C C . GLU A 1 94 ? 17.922 -0.892 -19.754 1.00 81.38 94 GLU A C 1
ATOM 765 O O . GLU A 1 94 ? 17.770 -2.109 -19.820 1.00 81.38 94 GLU A O 1
ATOM 770 N N . LYS A 1 95 ? 17.442 -0.069 -20.691 1.00 68.38 95 LYS A N 1
ATOM 771 C CA . LYS A 1 95 ? 16.880 -0.525 -21.967 1.00 68.38 95 LYS A CA 1
ATOM 772 C C . LYS A 1 95 ? 18.021 -0.947 -22.893 1.00 68.38 95 LYS A C 1
ATOM 774 O O . LYS A 1 95 ? 18.859 -0.099 -23.219 1.00 68.38 95 LYS A O 1
ATOM 779 N N . ASP A 1 96 ? 17.975 -2.193 -23.359 1.00 66.38 96 ASP A N 1
ATOM 780 C CA . ASP A 1 96 ? 18.867 -2.725 -24.402 1.00 66.38 96 ASP A CA 1
ATOM 781 C C . ASP A 1 96 ? 18.853 -1.895 -25.704 1.00 66.38 96 ASP A C 1
ATOM 783 O O . ASP A 1 96 ? 17.858 -1.183 -25.998 1.00 66.38 96 ASP A O 1
#

Solvent-accessible surface area (backbone atoms only — not comparable to full-atom values): 5675 Å² total; per-residue (Å²): 141,75,75,91,58,57,75,70,30,48,37,58,73,63,54,72,76,54,62,61,39,32,30,44,30,62,67,84,57,95,54,66,38,63,46,81,39,53,92,78,55,60,68,69,63,57,72,75,42,63,56,50,74,51,74,48,73,47,89,90,52,58,51,29,42,38,35,41,29,46,52,77,48,77,46,70,50,98,54,52,29,37,40,36,35,22,44,72,46,83,43,81,41,74,62,130

Organism: Priestia megaterium (NCBI:txid1404)

Radius of gyration: 14.43 Å; Cα contacts (8 Å, |Δi|>4): 169; chains: 1; bounding box: 34×24×41 Å

Mean predicted aligned error: 4.65 Å

Nearest PDB structures (foldseek):
  8ow1-assembly1_NN  TM=5.645E-01  e=8.114E-01  Saccharomyces cerevisiae
  3kny-assembly1_A  TM=2.364E-01  e=1.033E+00  Bacteroides thetaiotaomicron VPI-5482
  8bmx-assembly2_A  TM=4.090E-01  e=4.409E+00  Bacteroides thetaiotaomicron VPI-5482
  6tjv-assembly1_J  TM=3.729E-01  e=9.107E+00  Thermosynechococcus vestitus BP-1
  4koo-assembly1_A  TM=2.750E-01  e=7.151E+00  Arabidopsis thaliana

Foldseek 3Di:
DLPPCQCVQEPVVVVVPDAQWEWEGAPVDPHRDTDTCRVPDDPVVVVPDQKDKDKADDPVFQKIKIKIWGFPDWDQDPRRYIYTYTHIDIDIDGHD

Sequence (96 aa):
MIEENLFKLVDWFQLSRSSNGIYVIDITTNHVQSSDFSHRFDKEALLGADEFVTYSIHEMNRIGSLSTYEIVKKVVDEKGNLIVFAKPEFHQVEKD

pLDDT: mean 90.97, std 10.29, range [45.69, 98.12]

Secondary structure (DSSP, 8-state):
--GGGGGGGB-HHHHHT-SS-EEEEESSS-S-B-EE-TTTS-HHHHHH-SEEEEEEE-SSSSEEEEEEEEEEEEEE-TT-PEEEEEEEEEEEEE--